Protein AF-A0A367AA94-F1 (afdb_monomer_lite)

Radius of gyration: 25.44 Å; chains: 1; bounding box: 54×24×80 Å

pLDDT: mean 82.54, std 12.15, range [40.78, 94.56]

Foldseek 3Di:
DDDDDDDDDVVVLVVVLVVLLVVLVVQLVVLVVVLVVVVVVVVVLPLDDDPRSVVVVVVCVVCVVVSSPVSNVVSVVSNVVSVVSVVVVVVVVVVVVVVVVVVVVVVVVPD

Sequence (111 aa):
MSYDEVRVDPAVAAGGVLAWQAAAEALQARVREATSAIESAHGTQPWGGDSAGEQFSGAYLESAPTVAQGVPATADQLVELGDGVELAIQRSLDSDAEQAAEVTVEVESGL

Secondary structure (DSSP, 8-state):
---------HHHHHHHHHHHHHHHHHHHHHHHHHHHHHHHHHHT-TT-SSHHHHHHHHHHHHHHHHHHHHHHHHHHHHHHHHHHHHHHHHHHHHHHHHHHHHHHHHHHT--

Structure (mmCIF, N/CA/C/O backbone):
data_AF-A0A367AA94-F1
#
_entry.id   AF-A0A367AA94-F1
#
loop_
_atom_site.group_PDB
_atom_site.id
_atom_site.type_symbol
_atom_site.label_atom_id
_atom_site.label_alt_id
_atom_site.label_comp_id
_atom_site.label_asym_id
_atom_site.label_entity_id
_atom_site.label_seq_id
_atom_site.pdbx_PDB_ins_code
_atom_site.Cartn_x
_atom_site.Cartn_y
_atom_site.Cartn_z
_atom_site.occupancy
_atom_site.B_iso_or_equiv
_atom_site.auth_seq_id
_atom_site.auth_comp_id
_atom_site.auth_asym_id
_atom_site.auth_atom_id
_atom_site.pdbx_PDB_model_num
ATOM 1 N N . MET A 1 1 ? 35.598 15.724 -20.207 1.00 41.91 1 MET A N 1
ATOM 2 C CA . MET A 1 1 ? 34.669 15.388 -19.111 1.00 41.91 1 MET A CA 1
ATOM 3 C C . MET A 1 1 ? 34.255 13.950 -19.346 1.00 41.91 1 MET A C 1
ATOM 5 O O . MET A 1 1 ? 33.892 13.649 -20.473 1.00 41.91 1 MET A O 1
ATOM 9 N N . SER A 1 2 ? 34.436 13.063 -18.367 1.00 50.78 2 SER A N 1
ATOM 10 C CA . SER A 1 2 ? 33.903 11.700 -18.451 1.00 50.78 2 SER A CA 1
ATOM 11 C C . SER A 1 2 ? 32.424 11.800 -18.114 1.00 50.78 2 SER A C 1
ATOM 13 O O . SER A 1 2 ? 32.100 12.313 -17.045 1.00 50.78 2 SER A O 1
ATOM 15 N N . TYR A 1 3 ? 31.549 11.415 -19.034 1.00 57.91 3 TYR A N 1
ATOM 16 C CA . TYR A 1 3 ? 30.142 11.228 -18.705 1.00 57.91 3 TYR A CA 1
ATOM 17 C C . TYR A 1 3 ? 30.027 9.858 -18.035 1.00 57.91 3 TYR A C 1
ATOM 19 O O . TYR A 1 3 ? 30.563 8.882 -18.560 1.00 57.91 3 TYR A O 1
ATOM 27 N N . ASP A 1 4 ? 29.402 9.796 -16.862 1.00 65.81 4 ASP A N 1
ATOM 28 C CA . ASP A 1 4 ? 29.011 8.517 -16.275 1.00 65.81 4 ASP A CA 1
ATOM 29 C C . ASP A 1 4 ? 27.851 7.965 -17.113 1.00 65.81 4 ASP A C 1
ATOM 31 O O . ASP A 1 4 ? 26.791 8.583 -17.203 1.00 65.81 4 ASP A O 1
ATOM 35 N N . GLU A 1 5 ? 28.074 6.836 -17.785 1.00 67.25 5 GLU A N 1
ATOM 36 C CA . GLU A 1 5 ? 27.046 6.149 -18.568 1.00 67.25 5 GLU A CA 1
ATOM 37 C C . GLU A 1 5 ? 26.150 5.361 -17.604 1.00 67.25 5 GLU A C 1
ATOM 39 O O . GLU A 1 5 ? 26.599 4.430 -16.929 1.00 67.25 5 GLU A O 1
ATOM 44 N N . VAL A 1 6 ? 24.877 5.744 -17.509 1.00 68.94 6 VAL A N 1
ATOM 45 C CA . VAL A 1 6 ? 23.872 4.984 -16.760 1.00 68.94 6 VAL A CA 1
ATOM 46 C C . VAL A 1 6 ? 23.318 3.918 -17.694 1.00 68.94 6 VAL A C 1
ATOM 48 O O . VAL A 1 6 ? 22.680 4.247 -18.684 1.00 68.94 6 VAL A O 1
ATOM 51 N N . ARG A 1 7 ? 23.552 2.640 -17.379 1.00 72.62 7 ARG A N 1
ATOM 52 C CA . ARG A 1 7 ? 22.937 1.517 -18.097 1.00 72.62 7 ARG A CA 1
ATOM 53 C C . ARG A 1 7 ? 21.858 0.866 -17.253 1.00 72.62 7 ARG A C 1
ATOM 55 O O . ARG A 1 7 ? 22.127 0.414 -16.139 1.00 72.62 7 ARG A O 1
ATOM 62 N N . VAL A 1 8 ? 20.660 0.772 -17.816 1.00 76.62 8 VAL A N 1
ATOM 63 C CA . VAL A 1 8 ? 19.556 -0.008 -17.257 1.00 76.62 8 VAL A CA 1
ATOM 64 C C . VAL A 1 8 ? 19.571 -1.390 -17.902 1.00 76.62 8 VAL A C 1
ATOM 66 O O . VAL A 1 8 ? 19.533 -1.501 -19.122 1.00 76.62 8 VAL A O 1
ATOM 69 N N . ASP A 1 9 ? 19.621 -2.452 -17.095 1.00 86.06 9 ASP A N 1
ATOM 70 C CA . ASP A 1 9 ? 19.335 -3.808 -17.574 1.00 86.06 9 ASP A CA 1
ATOM 71 C C . ASP A 1 9 ? 17.806 -3.981 -17.656 1.00 86.06 9 ASP A C 1
ATOM 73 O O . ASP A 1 9 ? 17.147 -3.998 -16.608 1.00 86.06 9 ASP A O 1
ATOM 77 N N . PRO A 1 10 ? 17.218 -4.116 -18.862 1.00 81.00 10 PRO A N 1
ATOM 78 C CA . PRO A 1 10 ? 15.767 -4.164 -19.018 1.00 81.00 10 PRO A CA 1
ATOM 79 C C . PRO A 1 10 ? 15.127 -5.372 -18.326 1.00 81.00 10 PRO A C 1
ATOM 81 O O . PRO A 1 10 ? 14.010 -5.271 -17.821 1.00 81.00 10 PRO A O 1
ATOM 84 N N . ALA A 1 11 ? 15.822 -6.513 -18.272 1.00 79.44 11 ALA A N 1
ATOM 85 C CA . ALA A 1 11 ? 15.289 -7.727 -17.665 1.00 79.44 11 ALA A CA 1
ATOM 86 C C . ALA A 1 11 ? 15.251 -7.608 -16.136 1.00 79.44 11 ALA A C 1
ATOM 88 O O . ALA A 1 11 ? 14.262 -7.990 -15.505 1.00 79.44 11 ALA A O 1
ATOM 89 N N . VAL A 1 12 ? 16.301 -7.033 -15.541 1.00 86.06 12 VAL A N 1
ATOM 90 C CA . VAL A 1 12 ? 16.346 -6.759 -14.097 1.00 86.06 12 VAL A CA 1
ATOM 91 C C . VAL A 1 12 ? 15.315 -5.695 -13.719 1.00 86.06 12 VAL A C 1
ATOM 93 O O . VAL A 1 12 ? 14.603 -5.865 -12.728 1.00 86.06 12 VAL A O 1
ATOM 96 N N . ALA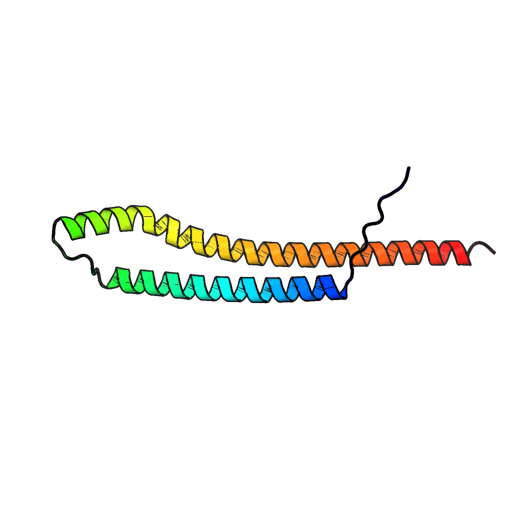 A 1 13 ? 15.192 -4.634 -14.520 1.00 85.38 13 ALA A N 1
ATOM 97 C CA . ALA A 1 13 ? 14.232 -3.560 -14.296 1.00 85.38 13 ALA A CA 1
ATOM 98 C C . ALA A 1 13 ? 12.780 -4.069 -14.352 1.00 85.38 13 ALA A C 1
ATOM 100 O O . ALA A 1 13 ? 12.019 -3.846 -13.409 1.00 85.38 13 ALA A O 1
ATOM 101 N N . ALA A 1 14 ? 12.422 -4.837 -15.387 1.00 83.75 14 ALA A N 1
ATOM 102 C CA . ALA A 1 14 ? 11.097 -5.445 -15.516 1.00 83.75 14 ALA A CA 1
ATOM 103 C C . ALA A 1 14 ? 10.786 -6.409 -14.358 1.00 83.75 14 ALA A C 1
ATOM 105 O O . ALA A 1 14 ? 9.694 -6.377 -13.791 1.00 83.75 14 ALA A O 1
ATOM 106 N N . GLY A 1 15 ? 11.759 -7.234 -13.954 1.00 86.62 15 GLY A N 1
ATOM 107 C CA . GLY A 1 15 ? 11.609 -8.120 -12.798 1.00 86.62 15 GLY A CA 1
ATOM 108 C C . GLY A 1 15 ? 11.380 -7.358 -11.487 1.00 86.62 15 GLY A C 1
ATOM 109 O O . GLY A 1 15 ? 10.542 -7.761 -10.679 1.00 86.62 15 GLY A O 1
ATOM 110 N N . GLY A 1 16 ? 12.086 -6.242 -11.288 1.00 88.88 16 GLY A N 1
ATOM 111 C CA . GLY A 1 16 ? 11.927 -5.371 -10.124 1.00 88.88 16 GLY A CA 1
ATOM 112 C C . GLY A 1 16 ? 10.554 -4.701 -10.059 1.00 88.88 16 GLY A C 1
ATOM 113 O O . GLY A 1 16 ? 9.929 -4.717 -8.999 1.00 88.88 16 GLY A O 1
ATOM 114 N N . VAL A 1 17 ? 10.059 -4.175 -11.186 1.00 89.19 17 VAL A N 1
ATOM 115 C CA . VAL A 1 17 ? 8.717 -3.568 -11.285 1.00 89.19 17 VAL A CA 1
ATOM 116 C C . VAL A 1 17 ? 7.632 -4.593 -10.961 1.00 89.19 17 VAL A C 1
ATOM 118 O O . VAL A 1 17 ? 6.778 -4.327 -10.118 1.00 89.19 17 VAL A O 1
ATOM 121 N N . LEU A 1 18 ? 7.709 -5.798 -11.532 1.00 89.00 18 LEU A N 1
ATOM 122 C CA . LEU A 1 18 ? 6.751 -6.870 -11.239 1.00 89.00 18 LEU A CA 1
ATOM 123 C C . LEU A 1 18 ? 6.756 -7.265 -9.756 1.00 89.00 18 LEU A C 1
ATOM 125 O O . LEU A 1 18 ? 5.699 -7.453 -9.151 1.00 89.00 18 LEU A O 1
ATOM 129 N N . ALA A 1 19 ? 7.941 -7.378 -9.149 1.00 92.44 19 ALA A N 1
ATOM 130 C CA . ALA A 1 19 ? 8.063 -7.683 -7.726 1.00 92.44 19 ALA A CA 1
ATOM 131 C C . ALA A 1 19 ? 7.483 -6.564 -6.846 1.00 92.44 19 ALA A C 1
ATOM 133 O O . ALA A 1 19 ? 6.830 -6.852 -5.840 1.00 92.44 19 ALA A O 1
ATOM 134 N N . TRP A 1 20 ? 7.691 -5.301 -7.232 1.00 91.56 20 TRP A N 1
ATOM 135 C CA . TRP A 1 20 ? 7.111 -4.145 -6.557 1.00 91.56 20 TRP A CA 1
ATOM 136 C C . TRP A 1 20 ? 5.585 -4.157 -6.636 1.00 91.56 20 TRP A C 1
ATOM 138 O O . TRP A 1 20 ? 4.929 -4.073 -5.600 1.00 91.56 20 TRP A O 1
ATOM 148 N N . GLN A 1 21 ? 5.021 -4.306 -7.838 1.00 90.12 21 GLN A N 1
ATOM 149 C CA . GLN A 1 21 ? 3.573 -4.345 -8.065 1.00 90.12 21 GLN A CA 1
ATOM 150 C C . GLN A 1 21 ? 2.920 -5.450 -7.225 1.00 90.12 21 GLN A C 1
ATOM 152 O O . GLN A 1 21 ? 1.993 -5.179 -6.463 1.00 90.12 21 GLN A O 1
ATOM 157 N N . ALA A 1 22 ? 3.482 -6.662 -7.246 1.00 91.31 22 ALA A N 1
ATOM 158 C CA . ALA A 1 22 ? 2.986 -7.772 -6.435 1.00 91.31 22 ALA A CA 1
ATOM 159 C C . ALA A 1 22 ? 3.033 -7.477 -4.922 1.00 91.31 22 ALA A C 1
ATOM 161 O O . ALA A 1 22 ? 2.105 -7.816 -4.182 1.00 91.31 22 ALA A O 1
ATOM 162 N N . ALA A 1 23 ? 4.103 -6.837 -4.439 1.00 92.50 23 ALA A N 1
ATOM 163 C CA . ALA A 1 23 ? 4.224 -6.455 -3.035 1.00 92.50 23 ALA A CA 1
ATOM 164 C C . ALA A 1 23 ? 3.226 -5.351 -2.643 1.00 92.50 23 ALA A C 1
ATOM 166 O O . ALA A 1 23 ? 2.637 -5.419 -1.560 1.00 92.50 23 ALA A O 1
ATOM 167 N N . ALA A 1 24 ? 3.016 -4.364 -3.515 1.00 90.12 24 ALA A N 1
ATOM 168 C CA . ALA A 1 24 ? 2.096 -3.256 -3.291 1.00 90.12 24 ALA A CA 1
ATOM 169 C C . ALA A 1 24 ? 0.631 -3.729 -3.286 1.00 90.12 24 ALA A C 1
ATOM 171 O O . ALA A 1 24 ? -0.124 -3.375 -2.378 1.00 90.12 24 ALA A O 1
ATOM 172 N N . GLU A 1 25 ? 0.251 -4.619 -4.205 1.00 89.94 25 GLU A N 1
ATOM 173 C CA . GLU A 1 25 ? -1.066 -5.269 -4.210 1.00 89.94 25 GLU A CA 1
ATOM 174 C C . GLU A 1 25 ? -1.304 -6.087 -2.934 1.00 89.94 25 GLU A C 1
ATOM 176 O O . GLU A 1 25 ? -2.352 -5.966 -2.290 1.00 89.94 25 GLU A O 1
ATOM 181 N N . ALA A 1 26 ? -0.316 -6.887 -2.519 1.00 93.38 26 ALA A N 1
ATOM 182 C CA . ALA A 1 26 ? -0.401 -7.666 -1.286 1.00 93.38 26 ALA A CA 1
ATOM 183 C C . ALA A 1 26 ? -0.538 -6.768 -0.045 1.00 93.38 26 ALA A C 1
ATOM 185 O O . ALA A 1 26 ? -1.269 -7.107 0.892 1.00 93.38 26 ALA A O 1
ATOM 186 N N . LEU A 1 27 ? 0.146 -5.620 -0.028 1.00 92.56 27 LEU A N 1
ATOM 187 C CA . LEU A 1 27 ? 0.021 -4.630 1.035 1.00 92.56 27 LEU A CA 1
ATOM 188 C C . LEU A 1 27 ? -1.376 -4.001 1.051 1.00 92.56 27 LEU A C 1
ATOM 190 O O . LEU A 1 27 ? -2.007 -3.987 2.108 1.00 92.56 27 LEU A O 1
ATOM 194 N N . GLN A 1 28 ? -1.886 -3.537 -0.093 1.00 92.19 28 GLN A N 1
ATOM 195 C CA . GLN A 1 28 ? -3.237 -2.975 -0.190 1.00 92.19 28 GLN A CA 1
ATOM 196 C C . GLN A 1 28 ? -4.300 -3.972 0.280 1.00 92.19 28 GLN A C 1
ATOM 198 O O . GLN A 1 28 ? -5.197 -3.603 1.040 1.00 92.19 28 GLN A O 1
ATOM 203 N N . ALA A 1 29 ? -4.196 -5.239 -0.132 1.00 92.75 29 ALA A N 1
ATOM 204 C CA . ALA A 1 29 ? -5.121 -6.285 0.291 1.00 92.75 29 ALA A CA 1
ATOM 205 C C . ALA A 1 29 ? -5.116 -6.458 1.818 1.00 92.75 29 ALA A C 1
ATOM 207 O O . ALA A 1 29 ? -6.177 -6.444 2.444 1.00 92.75 29 ALA A O 1
ATOM 208 N N . ARG A 1 30 ? -3.925 -6.532 2.427 1.00 94.31 30 ARG A N 1
ATOM 209 C CA . ARG A 1 30 ? -3.773 -6.642 3.885 1.00 94.31 30 ARG A CA 1
ATOM 210 C C . ARG A 1 30 ? -4.296 -5.426 4.633 1.00 94.31 30 ARG A C 1
ATOM 212 O O . ARG A 1 30 ? -4.920 -5.586 5.676 1.00 94.31 30 ARG A O 1
ATOM 219 N N . VAL A 1 31 ? -4.050 -4.224 4.119 1.00 93.25 31 VAL A N 1
ATOM 220 C CA . VAL A 1 31 ? -4.559 -2.989 4.724 1.00 93.25 31 VAL A CA 1
ATOM 221 C C . VAL A 1 31 ? -6.085 -2.969 4.694 1.00 93.25 31 VAL A C 1
ATOM 223 O O . VAL A 1 31 ? -6.698 -2.707 5.723 1.00 93.25 31 VAL A O 1
ATOM 226 N N . ARG A 1 32 ? -6.710 -3.317 3.561 1.00 91.44 32 ARG A N 1
ATOM 227 C CA . ARG A 1 32 ? -8.178 -3.402 3.461 1.00 91.44 32 ARG A CA 1
ATOM 228 C C . ARG A 1 32 ? -8.758 -4.434 4.429 1.00 91.44 32 ARG A C 1
ATOM 230 O O . ARG A 1 32 ? -9.735 -4.135 5.112 1.00 91.44 32 ARG A O 1
ATOM 237 N N . GLU A 1 33 ? -8.150 -5.617 4.514 1.00 94.56 33 GLU A N 1
ATOM 238 C CA . GLU A 1 33 ? -8.566 -6.671 5.447 1.00 94.56 33 GLU A CA 1
ATOM 239 C C . GLU A 1 33 ? -8.462 -6.203 6.906 1.00 94.56 33 GLU A C 1
ATOM 241 O O . GLU A 1 33 ? -9.423 -6.324 7.667 1.00 94.56 33 GLU A O 1
ATOM 246 N N . ALA A 1 34 ? -7.328 -5.608 7.286 1.00 91.44 34 ALA A N 1
ATOM 247 C CA . ALA A 1 34 ? -7.098 -5.116 8.640 1.00 91.44 34 ALA A CA 1
ATOM 248 C C . ALA A 1 34 ? -8.068 -3.987 9.019 1.00 91.44 34 ALA A C 1
ATOM 250 O O . ALA A 1 34 ? -8.654 -4.030 10.102 1.00 91.44 34 ALA A O 1
ATOM 251 N N . THR A 1 35 ? -8.283 -3.008 8.135 1.00 90.12 35 THR A N 1
ATOM 252 C CA . THR A 1 35 ? -9.231 -1.911 8.377 1.00 90.12 35 THR A CA 1
ATOM 253 C C . THR A 1 35 ? -10.654 -2.441 8.530 1.00 90.12 35 THR A C 1
ATOM 255 O O . THR A 1 35 ? -11.332 -2.081 9.489 1.00 90.12 35 THR A O 1
ATOM 258 N N . SER A 1 36 ? -11.086 -3.369 7.670 1.00 90.06 36 SER A N 1
ATOM 259 C CA . SER A 1 36 ? -12.415 -3.982 7.782 1.00 90.06 36 SER A CA 1
ATOM 260 C C . SER A 1 36 ? -12.585 -4.773 9.086 1.00 90.06 36 SER A C 1
ATOM 262 O O . SER A 1 36 ? -13.630 -4.682 9.736 1.00 90.06 36 SER A O 1
ATOM 264 N N . ALA A 1 37 ? -11.553 -5.503 9.521 1.00 90.62 37 ALA A N 1
ATOM 265 C CA . ALA A 1 37 ? -11.571 -6.212 10.798 1.00 90.62 37 ALA A CA 1
ATOM 266 C C . ALA A 1 37 ? -11.686 -5.246 11.992 1.00 90.62 37 ALA A C 1
ATOM 268 O O . ALA A 1 37 ? -12.458 -5.505 12.918 1.00 90.62 37 ALA A O 1
ATOM 269 N N . ILE A 1 38 ? -10.967 -4.119 11.955 1.00 88.06 38 ILE A N 1
ATOM 270 C CA . ILE A 1 38 ? -11.038 -3.067 12.979 1.00 88.06 38 ILE A CA 1
ATOM 271 C C . ILE A 1 38 ? -12.429 -2.425 13.007 1.00 88.06 38 ILE A C 1
ATOM 273 O O . ILE A 1 38 ? -13.013 -2.296 14.081 1.00 88.06 38 ILE A O 1
ATOM 277 N N . GLU A 1 39 ? -12.994 -2.068 11.854 1.00 87.00 39 GLU A N 1
ATOM 278 C CA . GLU A 1 39 ? -14.342 -1.493 11.751 1.00 87.00 39 GLU A CA 1
ATOM 279 C C . GLU A 1 39 ? -15.412 -2.458 12.274 1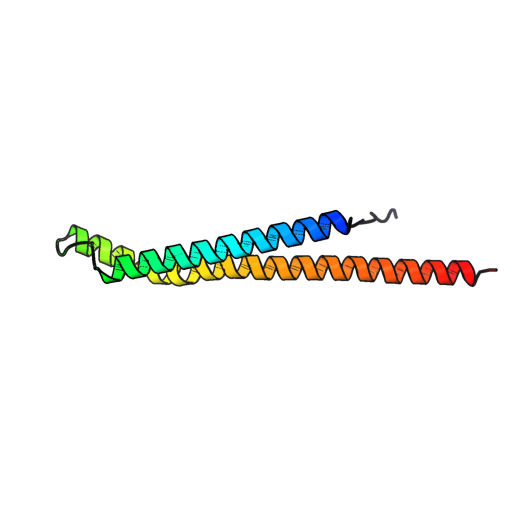.00 87.00 39 GLU A C 1
ATOM 281 O O . GLU A 1 39 ? -16.294 -2.064 13.043 1.00 87.00 39 GLU A O 1
ATOM 286 N N . SER A 1 40 ? -15.302 -3.744 11.927 1.00 89.38 40 SER A N 1
ATOM 287 C CA . SER A 1 40 ? -16.204 -4.774 12.437 1.00 89.38 40 SER A CA 1
ATOM 288 C C . SER A 1 40 ? -16.076 -4.941 13.951 1.00 89.38 40 SER A C 1
ATOM 290 O O . SER A 1 40 ? -17.091 -5.098 14.629 1.00 89.38 40 SER A O 1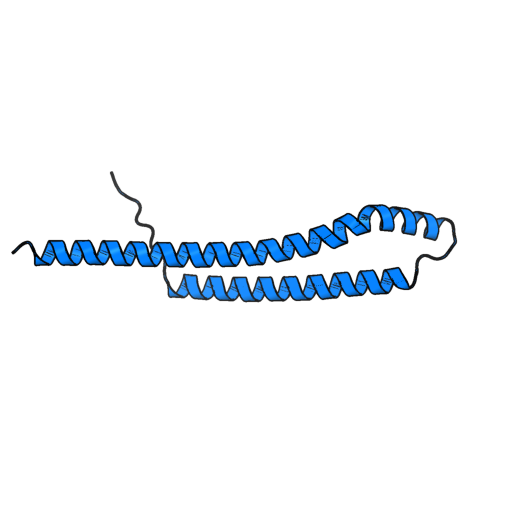
ATOM 292 N N . ALA A 1 41 ? -14.854 -4.916 14.492 1.00 87.06 41 ALA A N 1
ATOM 293 C CA . ALA A 1 41 ? -14.624 -4.990 15.930 1.00 87.06 41 ALA A CA 1
ATOM 294 C C . ALA A 1 41 ? -15.141 -3.736 16.647 1.00 87.06 41 ALA A C 1
ATOM 296 O O . ALA A 1 41 ? -15.737 -3.846 17.708 1.00 87.06 41 ALA A O 1
ATOM 297 N N . HIS A 1 42 ? -14.988 -2.550 16.059 1.00 85.25 42 HIS A N 1
ATOM 298 C CA . HIS A 1 42 ? -15.549 -1.314 16.595 1.00 85.25 42 HIS A CA 1
ATOM 299 C C . HIS A 1 42 ? -17.081 -1.358 16.672 1.00 85.25 42 HIS A C 1
ATOM 301 O O . HIS A 1 42 ? -17.652 -0.972 17.694 1.00 85.25 42 HIS A O 1
ATOM 307 N N . GLY A 1 43 ? -17.744 -1.859 15.624 1.00 83.94 43 GLY A N 1
ATOM 308 C CA . GLY A 1 43 ? -19.204 -1.944 15.553 1.00 83.94 43 GLY A CA 1
ATOM 309 C C . GLY A 1 43 ? -19.840 -2.799 16.655 1.00 83.94 43 GLY A C 1
ATOM 310 O O . GLY A 1 43 ? -21.010 -2.600 16.973 1.00 83.94 43 GLY A O 1
ATOM 311 N N . THR A 1 44 ? -19.083 -3.710 17.279 1.00 86.88 44 THR A N 1
ATOM 312 C CA . THR A 1 44 ? -19.555 -4.510 18.424 1.00 86.88 44 THR A CA 1
ATOM 313 C C . THR A 1 44 ? -19.353 -3.827 19.779 1.00 86.88 44 THR A C 1
ATOM 315 O O . THR A 1 44 ? -19.814 -4.359 20.786 1.00 86.88 44 THR A O 1
ATOM 318 N N . GLN A 1 45 ? -18.698 -2.658 19.815 1.00 82.81 45 GLN A N 1
ATOM 319 C CA . GLN A 1 45 ? -18.385 -1.881 21.023 1.00 82.81 45 GLN A CA 1
ATOM 320 C C . GLN A 1 45 ? -17.826 -2.746 22.177 1.00 82.81 45 GLN A C 1
ATOM 322 O O . GLN A 1 45 ? -18.395 -2.787 23.270 1.00 82.81 45 GLN A O 1
ATOM 327 N N . PRO A 1 46 ? -16.695 -3.446 21.966 1.00 81.88 46 PRO A N 1
ATOM 328 C CA . PRO A 1 46 ? -16.214 -4.500 22.862 1.00 81.88 46 PRO A CA 1
ATOM 329 C C . PRO A 1 46 ? -15.626 -3.980 24.181 1.00 81.88 46 PRO A C 1
ATOM 331 O O . PRO A 1 46 ? -15.284 -4.769 25.056 1.00 81.88 46 PRO A O 1
ATOM 334 N N . TRP A 1 47 ? -15.476 -2.664 24.325 1.00 85.81 47 TRP A N 1
ATOM 335 C CA . TRP A 1 47 ? -14.772 -2.013 25.430 1.00 85.81 47 TRP A CA 1
ATOM 336 C C . TRP A 1 47 ? -15.538 -1.995 26.758 1.00 85.81 47 TRP A C 1
ATOM 338 O O . TRP A 1 47 ? -14.933 -1.702 27.781 1.00 85.81 47 TRP A O 1
ATOM 348 N N . GLY A 1 48 ? -16.824 -2.356 26.781 1.00 83.75 48 GLY A N 1
ATOM 349 C CA . GLY A 1 48 ? -17.636 -2.310 28.001 1.00 83.75 48 GLY A CA 1
ATOM 350 C C . GLY A 1 48 ? -18.006 -0.881 28.422 1.00 83.75 48 GLY A C 1
ATOM 351 O O . GLY A 1 48 ? -17.497 0.098 27.883 1.00 83.75 48 GLY A O 1
ATOM 352 N N . GLY A 1 49 ? -18.954 -0.761 29.354 1.00 87.56 49 GLY A N 1
ATOM 353 C CA . GLY A 1 49 ? -19.47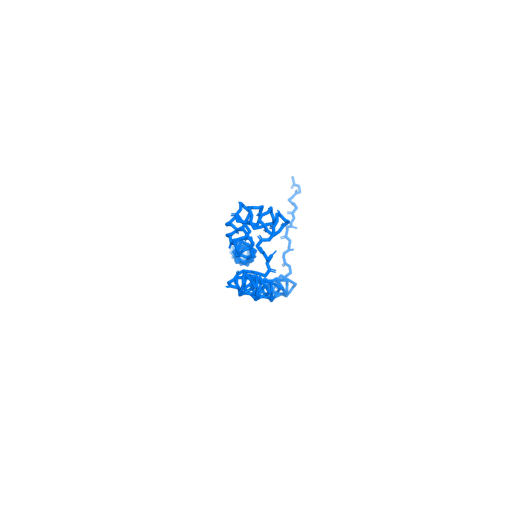7 0.528 29.834 1.00 87.56 49 GLY A CA 1
ATOM 354 C C . GLY A 1 49 ? -18.897 0.985 31.173 1.00 87.56 49 GLY A C 1
ATOM 355 O O . GLY A 1 49 ? -19.507 1.810 31.843 1.00 87.56 49 GLY A O 1
ATOM 356 N N . ASP A 1 50 ? -17.794 0.387 31.623 1.00 94.06 50 ASP A N 1
ATOM 357 C CA . ASP A 1 50 ? -17.096 0.848 32.820 1.00 94.06 50 ASP A CA 1
ATOM 358 C C . ASP A 1 50 ? -16.141 2.007 32.489 1.00 94.06 50 ASP A C 1
ATOM 360 O O . ASP A 1 50 ? -15.926 2.363 31.329 1.00 94.06 50 ASP A O 1
ATOM 364 N N . SER A 1 51 ? -15.534 2.603 33.516 1.00 92.69 51 SER A N 1
ATOM 365 C CA . SER A 1 51 ? -14.630 3.743 33.331 1.00 92.69 51 SER A CA 1
ATOM 366 C C . SER A 1 51 ? -13.406 3.426 32.462 1.00 92.69 51 SER A C 1
ATOM 368 O O . SER A 1 51 ? -12.827 4.338 31.873 1.00 92.69 51 SER A O 1
ATOM 370 N N . ALA A 1 52 ? -12.977 2.159 32.405 1.00 92.31 52 ALA A N 1
ATOM 371 C CA . ALA A 1 52 ? -11.856 1.745 31.564 1.00 92.31 52 ALA A CA 1
ATOM 372 C C . ALA A 1 52 ? -12.293 1.643 30.095 1.00 92.31 52 ALA A C 1
ATOM 374 O O . ALA A 1 52 ? -11.581 2.120 29.209 1.00 92.31 52 ALA A O 1
ATOM 375 N N . GLY A 1 53 ? -13.483 1.097 29.850 1.00 92.31 53 GLY A N 1
ATOM 376 C CA . GLY A 1 53 ? -14.118 1.047 28.542 1.00 92.31 53 GLY A CA 1
ATOM 377 C C . GLY A 1 53 ? -14.399 2.425 27.958 1.00 92.31 53 GLY A C 1
ATOM 378 O O . GLY A 1 53 ? -14.070 2.687 26.800 1.00 92.31 53 GLY A O 1
ATOM 379 N N . GLU A 1 54 ? -14.915 3.344 28.774 1.00 92.44 54 GLU A N 1
ATOM 380 C CA . GLU A 1 54 ? -15.126 4.740 28.383 1.00 92.44 54 GLU A CA 1
ATOM 381 C C . GLU A 1 54 ? -13.805 5.421 27.996 1.00 92.44 54 GLU A C 1
ATOM 383 O O . GLU A 1 54 ? -13.719 6.006 26.912 1.00 92.44 54 GLU A O 1
ATOM 388 N N . GLN A 1 55 ? -12.750 5.279 28.814 1.00 93.38 55 GLN A N 1
ATOM 389 C CA . GLN A 1 55 ? -11.414 5.808 28.501 1.00 93.38 55 GLN A CA 1
ATOM 390 C C . GLN A 1 55 ? -10.862 5.250 27.189 1.00 93.38 55 GLN A C 1
ATOM 392 O O . GLN A 1 55 ? -10.369 6.012 26.354 1.00 93.38 55 GLN A O 1
ATOM 397 N N . PHE A 1 56 ? -10.960 3.934 26.995 1.00 91.19 56 PHE A N 1
ATOM 398 C CA . PHE A 1 56 ? -10.504 3.293 25.769 1.00 91.19 56 PHE A CA 1
ATOM 399 C C . PHE A 1 56 ? -11.278 3.810 24.554 1.00 91.19 56 PHE A C 1
ATOM 401 O O . PHE A 1 56 ? -10.666 4.190 23.558 1.00 91.19 56 PHE A O 1
ATOM 408 N N . SER A 1 57 ? -12.611 3.863 24.637 1.00 91.56 57 SER A N 1
ATOM 409 C CA . SER A 1 57 ? -13.457 4.325 23.535 1.00 91.56 57 SER A CA 1
ATOM 410 C C . SER A 1 57 ? -13.147 5.771 23.140 1.00 91.56 57 SER A C 1
ATOM 412 O O . SER A 1 57 ? -13.085 6.072 21.949 1.00 91.56 57 SER A O 1
ATOM 414 N N . GLY A 1 58 ? -12.867 6.642 24.116 1.00 90.56 58 GLY A N 1
ATOM 415 C CA . GLY A 1 58 ? -12.466 8.025 23.871 1.00 90.56 58 GLY A CA 1
ATOM 416 C C . GLY A 1 58 ? -11.153 8.115 23.093 1.00 90.56 58 GLY A C 1
ATOM 417 O O . GLY A 1 58 ? -11.111 8.735 22.032 1.00 90.56 58 GLY A O 1
ATOM 418 N N . ALA A 1 59 ? -10.107 7.431 23.568 1.00 91.25 59 ALA A N 1
ATOM 419 C CA . ALA A 1 59 ? -8.800 7.413 22.904 1.00 91.25 59 ALA A CA 1
ATOM 420 C C . ALA A 1 59 ? -8.848 6.748 21.513 1.00 91.25 59 ALA A C 1
ATOM 422 O O . ALA A 1 59 ? -8.188 7.189 20.566 1.00 91.25 59 ALA A O 1
ATOM 423 N N . TYR A 1 60 ? -9.652 5.691 21.369 1.00 89.62 60 TYR A N 1
ATOM 424 C CA . TYR A 1 60 ? -9.877 5.035 20.086 1.00 89.62 60 TY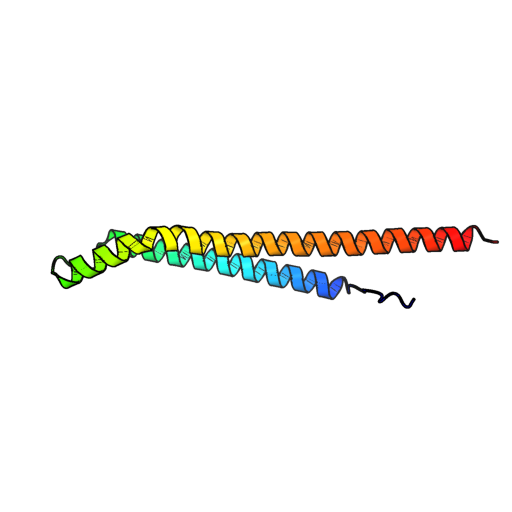R A CA 1
ATOM 425 C C . TYR A 1 60 ? -10.543 5.990 19.090 1.00 89.62 60 TYR A C 1
ATOM 427 O O . TYR A 1 60 ? -10.032 6.166 17.991 1.00 89.62 60 TYR A O 1
ATOM 435 N N . LEU A 1 61 ? -11.644 6.650 19.464 1.00 89.44 61 LEU A N 1
ATOM 436 C CA . LEU A 1 61 ? -12.376 7.553 18.567 1.00 89.44 61 LEU A CA 1
ATOM 437 C C . LEU A 1 61 ? -11.573 8.802 18.176 1.00 89.44 61 LEU A C 1
ATOM 439 O O . LEU A 1 61 ? -11.770 9.325 17.082 1.00 89.44 61 LEU A O 1
ATOM 443 N N . GLU A 1 62 ? -10.655 9.256 19.029 1.00 91.94 62 GLU A N 1
ATOM 444 C CA . GLU A 1 62 ? -9.740 10.360 18.716 1.00 91.94 62 GLU A CA 1
ATOM 445 C C . GLU A 1 62 ? -8.742 9.988 17.605 1.00 91.94 62 GLU A C 1
ATOM 447 O O . GLU A 1 62 ? -8.447 10.798 16.726 1.00 91.94 62 GLU A O 1
ATOM 452 N N . SER A 1 63 ? -8.241 8.750 17.613 1.00 86.75 63 SER A N 1
ATOM 453 C CA . SER A 1 63 ? -7.195 8.284 16.691 1.00 86.75 63 SER A CA 1
ATOM 454 C C . SER A 1 63 ? -7.723 7.543 15.458 1.00 86.75 63 SER A C 1
ATOM 456 O O . SER A 1 63 ? -7.073 7.554 14.407 1.00 86.75 63 SER A O 1
ATOM 458 N N . ALA A 1 64 ? -8.907 6.933 15.551 1.00 86.62 64 ALA A N 1
ATOM 459 C CA . ALA A 1 64 ? -9.494 6.096 14.509 1.00 86.62 64 ALA A CA 1
ATOM 460 C C . ALA A 1 64 ? -9.610 6.793 13.140 1.00 86.62 64 ALA A C 1
ATOM 462 O O . ALA A 1 64 ? -9.229 6.164 12.154 1.00 86.62 64 ALA A O 1
ATOM 463 N N . PRO A 1 65 ? -10.033 8.072 13.024 1.00 86.12 65 PRO A N 1
ATOM 464 C CA . PRO A 1 65 ? -10.109 8.743 11.725 1.00 86.12 65 PRO A CA 1
ATOM 465 C C . PRO A 1 65 ? -8.749 8.859 11.027 1.00 86.12 65 PRO A C 1
ATOM 467 O O . PRO A 1 65 ? -8.653 8.647 9.819 1.00 86.12 65 PRO A O 1
ATOM 470 N N . THR A 1 66 ? -7.693 9.156 11.790 1.00 86.62 66 THR A N 1
ATOM 471 C CA . THR A 1 66 ? -6.325 9.285 11.271 1.00 86.62 66 THR A CA 1
ATOM 472 C C . THR A 1 66 ? -5.810 7.949 10.751 1.00 86.62 66 THR A C 1
ATOM 474 O O . THR A 1 66 ? -5.230 7.894 9.670 1.00 86.62 66 THR A O 1
ATOM 477 N N . VAL A 1 67 ? -6.047 6.860 11.485 1.00 85.12 67 VAL A N 1
ATOM 478 C CA . VAL A 1 67 ? -5.624 5.513 11.072 1.00 85.12 67 VAL A CA 1
ATOM 479 C C . VAL A 1 67 ? -6.438 5.029 9.870 1.00 85.12 67 VAL A C 1
ATOM 481 O O . VAL A 1 67 ? -5.857 4.533 8.904 1.00 85.12 67 VAL A O 1
ATOM 484 N N . ALA A 1 68 ? -7.759 5.231 9.896 1.00 84.69 68 ALA A N 1
ATOM 485 C CA . ALA A 1 68 ? -8.677 4.807 8.841 1.00 84.69 68 ALA A CA 1
ATOM 486 C C . ALA A 1 68 ? -8.382 5.471 7.488 1.00 84.69 68 ALA A C 1
ATOM 488 O O . ALA A 1 68 ? -8.622 4.864 6.451 1.00 84.69 68 ALA A O 1
ATOM 489 N N . GLN A 1 69 ? -7.841 6.692 7.486 1.00 85.94 69 GLN A N 1
ATOM 490 C CA . GLN A 1 69 ? -7.473 7.401 6.256 1.00 85.94 69 GLN A CA 1
ATOM 491 C C . GLN A 1 69 ? -5.988 7.245 5.908 1.00 85.94 69 GLN A C 1
ATOM 493 O O . GLN A 1 69 ? -5.640 7.031 4.749 1.00 85.94 69 GLN A O 1
ATOM 498 N N . GLY A 1 70 ? -5.100 7.338 6.900 1.00 88.06 70 GLY A N 1
ATOM 499 C CA . GLY A 1 70 ? -3.656 7.395 6.678 1.00 88.06 70 GLY A CA 1
ATOM 500 C C . GLY A 1 70 ? -3.048 6.072 6.215 1.00 88.06 70 GLY A C 1
ATOM 501 O O . GLY A 1 70 ? -2.178 6.071 5.342 1.00 88.06 70 GLY A O 1
ATOM 502 N N . VAL A 1 71 ? -3.507 4.942 6.764 1.00 87.19 71 VAL A N 1
ATOM 503 C CA . VAL A 1 71 ? -2.954 3.626 6.407 1.00 87.19 71 VAL A CA 1
ATOM 504 C C . VAL A 1 71 ? -3.318 3.237 4.965 1.00 87.19 71 VAL A C 1
ATOM 506 O O . VAL A 1 71 ? -2.397 2.896 4.220 1.00 87.19 71 VAL A O 1
ATOM 509 N N . PRO A 1 72 ? -4.587 3.350 4.512 1.00 89.94 72 PRO A N 1
ATOM 510 C CA . PRO A 1 72 ? -4.922 3.147 3.101 1.00 89.94 72 PRO A CA 1
ATOM 511 C C . PRO A 1 72 ? -4.191 4.113 2.167 1.00 89.94 72 PRO A C 1
ATOM 513 O O . PRO A 1 72 ? -3.585 3.662 1.202 1.00 89.94 72 PRO A O 1
ATOM 516 N N . ALA A 1 73 ? -4.141 5.408 2.502 1.00 90.44 73 ALA A N 1
ATOM 517 C CA . ALA A 1 73 ? -3.454 6.402 1.675 1.00 90.44 73 ALA A CA 1
ATOM 518 C C . ALA A 1 73 ? -1.962 6.082 1.480 1.00 90.44 73 ALA A C 1
ATOM 520 O O . ALA A 1 73 ? -1.422 6.268 0.394 1.00 90.44 73 ALA A O 1
ATOM 521 N N . THR A 1 74 ? -1.292 5.564 2.513 1.00 89.31 74 THR A N 1
ATOM 522 C CA . THR A 1 74 ? 0.120 5.158 2.415 1.00 89.31 74 THR A CA 1
ATOM 523 C C . THR A 1 74 ? 0.293 3.941 1.503 1.00 89.31 74 THR A C 1
ATOM 525 O O . THR A 1 74 ? 1.252 3.871 0.737 1.00 89.31 74 THR A O 1
ATOM 528 N N . ALA A 1 75 ? -0.629 2.976 1.570 1.00 90.69 75 ALA A N 1
ATOM 529 C CA . ALA A 1 75 ? -0.608 1.818 0.683 1.00 90.69 75 ALA A CA 1
ATOM 530 C C . ALA A 1 75 ? -0.848 2.220 -0.782 1.00 90.69 75 ALA A C 1
ATOM 532 O O . ALA A 1 75 ? -0.179 1.695 -1.669 1.00 90.69 75 ALA A O 1
ATOM 533 N N . ASP A 1 76 ? -1.740 3.181 -1.028 1.00 90.00 76 ASP A N 1
ATOM 534 C CA . ASP A 1 76 ? -2.013 3.708 -2.368 1.00 90.00 76 ASP A CA 1
ATOM 535 C C . ASP A 1 76 ? -0.808 4.474 -2.938 1.00 90.00 76 ASP A C 1
ATOM 537 O O . ASP A 1 76 ? -0.418 4.239 -4.080 1.00 90.00 76 ASP A O 1
ATOM 541 N N . GLN A 1 77 ? -0.126 5.286 -2.124 1.00 90.88 77 GLN A N 1
ATOM 542 C CA . GLN A 1 77 ? 1.107 5.978 -2.531 1.00 90.88 77 GLN A CA 1
ATOM 543 C C . GLN A 1 77 ? 2.225 5.019 -2.965 1.00 90.88 77 GLN A C 1
ATOM 545 O O . GLN A 1 77 ? 3.026 5.355 -3.836 1.00 90.88 77 GLN A O 1
ATOM 550 N N . LEU A 1 78 ? 2.305 3.824 -2.370 1.00 88.38 78 LEU A N 1
ATOM 551 C CA . LEU A 1 78 ? 3.289 2.816 -2.773 1.00 88.38 78 LEU A CA 1
ATOM 552 C C . LEU A 1 78 ? 2.971 2.206 -4.140 1.00 88.38 78 LEU A C 1
ATOM 554 O O . LEU A 1 78 ? 3.899 1.862 -4.871 1.00 88.38 78 LEU A O 1
ATOM 558 N N . VAL A 1 79 ? 1.691 2.095 -4.501 1.00 89.56 79 VAL A N 1
ATOM 559 C CA . VAL A 1 79 ? 1.286 1.694 -5.855 1.00 89.56 79 VAL A CA 1
ATOM 560 C C . VAL A 1 79 ? 1.652 2.789 -6.853 1.00 89.56 79 VAL A C 1
ATOM 562 O O . VAL A 1 79 ? 2.378 2.513 -7.803 1.00 89.56 79 VAL A O 1
ATOM 565 N N . GLU A 1 80 ? 1.266 4.039 -6.581 1.00 89.94 80 GLU A N 1
ATOM 566 C CA . GLU A 1 80 ? 1.574 5.184 -7.453 1.00 89.94 80 GLU A CA 1
ATOM 567 C C . GLU A 1 80 ? 3.085 5.365 -7.675 1.00 89.94 80 GLU A C 1
ATOM 569 O O . GLU A 1 80 ? 3.534 5.690 -8.777 1.00 89.94 80 GLU A O 1
ATOM 574 N N . LEU A 1 81 ? 3.897 5.125 -6.639 1.00 88.94 81 LEU A N 1
ATOM 575 C CA . LEU A 1 81 ? 5.353 5.156 -6.757 1.00 88.94 81 LEU A CA 1
ATOM 576 C C . LEU A 1 81 ? 5.875 4.063 -7.701 1.00 88.94 81 LEU A C 1
ATOM 578 O O . LEU A 1 81 ? 6.814 4.318 -8.455 1.00 88.94 81 LEU A O 1
ATOM 582 N N . GLY A 1 82 ? 5.268 2.874 -7.683 1.00 86.62 82 GLY A N 1
ATOM 583 C CA . GLY A 1 82 ? 5.593 1.784 -8.603 1.00 86.62 82 GLY A CA 1
ATOM 584 C C . GLY A 1 82 ? 5.346 2.170 -10.061 1.00 86.62 82 GLY A C 1
ATOM 585 O O . GLY A 1 82 ? 6.247 2.022 -10.888 1.00 86.62 82 GLY A O 1
ATOM 586 N N . ASP A 1 83 ? 4.183 2.758 -10.347 1.00 86.00 83 ASP A N 1
ATOM 587 C CA . ASP A 1 83 ? 3.824 3.246 -11.687 1.00 86.00 83 ASP A C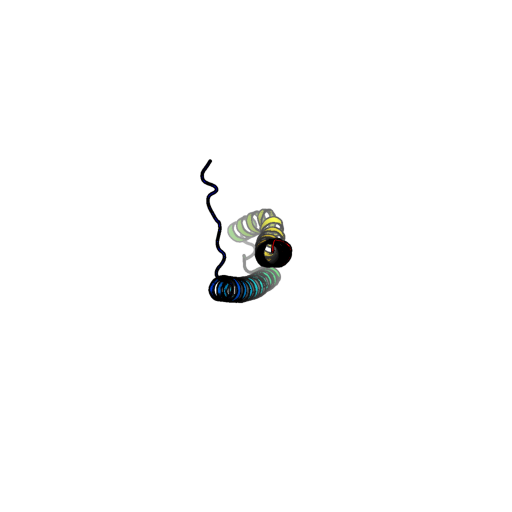A 1
ATOM 588 C C . ASP A 1 83 ? 4.801 4.335 -12.170 1.00 86.00 83 ASP A C 1
ATOM 590 O O . ASP A 1 83 ? 5.221 4.366 -13.331 1.00 86.00 83 ASP A O 1
ATOM 594 N N . GLY A 1 84 ? 5.218 5.223 -11.261 1.00 86.81 84 GLY A N 1
ATOM 595 C CA . GLY A 1 84 ? 6.221 6.249 -11.543 1.00 86.81 84 GLY A CA 1
ATOM 596 C C . GLY A 1 84 ? 7.598 5.669 -11.881 1.00 86.81 84 GLY A C 1
ATOM 597 O O . GLY A 1 84 ? 8.271 6.169 -12.786 1.00 86.81 84 GLY A O 1
ATOM 598 N N . VAL A 1 85 ? 8.012 4.607 -11.183 1.00 84.06 85 VAL A N 1
ATOM 599 C CA . VAL A 1 85 ? 9.266 3.887 -11.456 1.00 84.06 85 VAL A CA 1
ATOM 600 C C . VAL A 1 85 ? 9.207 3.183 -12.811 1.00 84.06 85 VAL A C 1
ATOM 602 O O . VAL A 1 85 ? 10.151 3.309 -13.591 1.00 84.06 85 VAL A O 1
ATOM 605 N N . GLU A 1 86 ? 8.105 2.502 -13.124 1.00 87.12 86 GLU A N 1
ATOM 606 C CA . GLU A 1 86 ? 7.897 1.853 -14.424 1.00 87.12 86 GLU A CA 1
ATOM 607 C C . GLU A 1 86 ? 7.990 2.865 -15.574 1.00 87.12 86 GLU A C 1
ATOM 609 O O . GLU A 1 86 ? 8.751 2.669 -16.526 1.00 87.12 86 GLU A O 1
ATOM 614 N N . LEU A 1 87 ? 7.303 4.003 -15.449 1.00 86.31 87 LEU A N 1
ATOM 615 C CA . LEU A 1 87 ? 7.354 5.072 -16.444 1.00 86.31 87 LEU A CA 1
ATOM 616 C C . LEU A 1 87 ? 8.767 5.652 -16.610 1.00 86.31 87 LEU A C 1
ATOM 618 O O . LEU A 1 87 ? 9.178 5.966 -17.729 1.00 86.31 87 LEU A O 1
ATOM 622 N N . ALA A 1 88 ? 9.513 5.822 -15.515 1.00 84.88 88 ALA A N 1
ATOM 623 C CA . ALA A 1 88 ? 10.884 6.322 -15.566 1.00 84.88 88 ALA A CA 1
ATOM 624 C C . ALA A 1 88 ? 11.821 5.343 -16.290 1.00 84.88 88 ALA A C 1
ATOM 626 O O . ALA A 1 88 ? 12.629 5.775 -17.114 1.00 84.88 88 ALA A O 1
ATOM 627 N N . ILE A 1 89 ? 11.676 4.038 -16.032 1.00 84.94 89 ILE A N 1
ATOM 628 C CA . ILE A 1 89 ? 12.420 2.983 -16.732 1.00 84.94 89 ILE A CA 1
ATOM 629 C C . ILE A 1 89 ? 12.101 3.023 -18.226 1.00 84.94 89 ILE A C 1
ATOM 631 O O . ILE A 1 89 ? 13.027 3.081 -19.032 1.00 84.94 89 ILE A O 1
ATOM 635 N N . GLN A 1 90 ? 10.817 3.059 -18.596 1.00 84.50 90 GLN A N 1
ATOM 636 C CA . GLN A 1 90 ? 10.407 3.086 -20.001 1.00 84.50 90 GLN A CA 1
ATOM 637 C C . GLN A 1 90 ? 11.008 4.290 -20.738 1.00 84.50 90 GLN A C 1
ATOM 639 O O . GLN A 1 90 ? 11.615 4.129 -21.792 1.00 84.50 90 GLN A O 1
ATOM 644 N N . ARG A 1 91 ? 10.933 5.486 -20.140 1.00 84.19 91 ARG A N 1
ATOM 645 C CA . ARG A 1 91 ? 11.520 6.704 -20.723 1.00 84.19 91 ARG A CA 1
ATOM 646 C C . ARG A 1 91 ? 13.038 6.631 -20.869 1.00 84.19 91 ARG A C 1
ATOM 648 O O . ARG A 1 91 ? 13.569 7.176 -21.831 1.00 84.19 91 ARG A O 1
ATOM 655 N N . SER A 1 92 ? 13.731 5.990 -19.927 1.00 81.19 92 SER A N 1
ATOM 656 C CA . SER A 1 92 ? 15.179 5.782 -20.033 1.00 81.19 92 SER A CA 1
ATOM 657 C C . SER A 1 92 ? 15.515 4.880 -21.219 1.00 81.19 92 SER A C 1
ATOM 659 O O . SER A 1 92 ? 16.398 5.215 -22.000 1.00 81.19 92 SER A O 1
ATOM 661 N N . LEU A 1 93 ? 14.782 3.775 -21.387 1.00 81.75 93 LEU A N 1
ATOM 662 C CA . LEU A 1 93 ? 14.998 2.832 -22.487 1.00 81.75 93 LEU A CA 1
ATOM 663 C C . LEU A 1 93 ? 14.681 3.452 -23.856 1.00 81.75 93 LEU A C 1
ATOM 665 O O . LEU A 1 93 ? 15.431 3.236 -24.806 1.00 81.75 93 LEU A O 1
ATOM 669 N N . ASP A 1 94 ? 13.610 4.242 -23.952 1.00 83.19 94 ASP A N 1
ATOM 670 C CA . ASP A 1 94 ? 13.242 4.942 -25.189 1.00 83.19 94 ASP A CA 1
ATOM 671 C C . ASP A 1 94 ? 14.308 5.983 -25.577 1.00 83.19 94 ASP A C 1
ATOM 673 O O . ASP A 1 94 ? 14.725 6.045 -26.733 1.00 83.19 94 ASP A O 1
ATOM 677 N N . SER A 1 95 ? 14.817 6.743 -24.599 1.00 78.06 95 SER A N 1
ATOM 678 C CA . SER A 1 95 ? 15.917 7.699 -24.797 1.00 78.06 95 SER A CA 1
ATOM 679 C C . SER A 1 95 ? 17.200 7.018 -25.287 1.00 78.06 95 SER A C 1
ATOM 681 O O . SER A 1 95 ? 17.874 7.535 -26.181 1.00 78.06 95 SER A O 1
ATOM 683 N N . ASP A 1 96 ? 17.549 5.861 -24.718 1.00 76.38 96 ASP A N 1
ATOM 684 C CA . ASP A 1 96 ? 18.728 5.098 -25.141 1.00 76.38 96 ASP A CA 1
ATOM 685 C C . ASP A 1 96 ? 18.567 4.577 -26.580 1.00 76.38 96 ASP A C 1
ATOM 687 O O . ASP A 1 96 ? 19.520 4.594 -27.364 1.00 76.38 96 ASP A O 1
ATOM 691 N N . ALA A 1 97 ? 17.355 4.158 -26.958 1.00 71.25 97 ALA A N 1
ATOM 692 C CA . ALA A 1 97 ? 17.050 3.700 -28.310 1.00 71.25 97 ALA A CA 1
ATOM 693 C C . ALA A 1 97 ? 17.135 4.831 -29.353 1.00 71.25 97 ALA A C 1
ATOM 695 O O . ALA A 1 97 ? 17.683 4.616 -30.437 1.00 71.25 97 ALA A O 1
ATOM 696 N N . GLU A 1 98 ? 16.639 6.030 -29.031 1.00 74.31 98 GLU A N 1
ATOM 697 C CA . GLU A 1 98 ? 16.743 7.212 -29.899 1.00 74.31 98 GLU A CA 1
ATOM 698 C C . GLU A 1 98 ? 18.206 7.622 -30.123 1.00 74.31 98 GLU A C 1
ATOM 700 O O . GLU A 1 98 ? 18.633 7.780 -31.268 1.00 74.31 98 GLU A O 1
ATOM 705 N N . GLN A 1 99 ? 19.006 7.698 -29.054 1.00 67.38 99 GLN A N 1
ATOM 706 C CA . GLN A 1 99 ? 20.437 8.016 -29.156 1.00 67.38 99 GLN A CA 1
ATOM 707 C C . GLN A 1 99 ? 21.206 6.963 -29.965 1.00 67.38 99 GLN A C 1
ATOM 709 O O . GLN A 1 99 ? 22.050 7.307 -30.796 1.00 67.38 99 GLN A O 1
ATOM 714 N N . ALA A 1 100 ? 20.905 5.675 -29.770 1.00 63.50 100 ALA A N 1
ATOM 715 C CA . ALA A 1 100 ? 21.514 4.607 -30.556 1.00 63.50 100 ALA A CA 1
ATOM 716 C C . ALA A 1 100 ? 21.163 4.720 -32.052 1.00 63.50 100 ALA A C 1
ATOM 718 O O . ALA A 1 100 ? 22.021 4.477 -32.907 1.00 63.50 100 ALA A O 1
ATOM 719 N N . ALA A 1 101 ? 19.931 5.120 -32.385 1.00 66.88 101 ALA A N 1
ATOM 720 C CA . ALA A 1 101 ? 19.507 5.327 -33.766 1.00 66.88 101 ALA A CA 1
ATOM 721 C C . ALA A 1 101 ? 20.242 6.505 -34.432 1.00 66.88 101 ALA A C 1
ATOM 723 O O . ALA A 1 101 ? 20.723 6.349 -35.555 1.00 66.88 101 ALA A O 1
ATOM 724 N N . GLU A 1 102 ? 20.399 7.643 -33.745 1.00 63.59 102 GLU A N 1
ATOM 725 C CA . GLU A 1 102 ? 21.143 8.803 -34.266 1.00 63.59 102 GLU A CA 1
ATOM 726 C C . GLU A 1 102 ? 22.609 8.466 -34.570 1.00 63.59 102 GLU A C 1
ATOM 728 O O . GLU A 1 102 ? 23.093 8.762 -35.665 1.00 63.59 102 GLU A O 1
ATOM 733 N N . VAL A 1 103 ? 23.292 7.761 -33.659 1.00 62.81 103 VAL A N 1
ATOM 734 C CA . VAL A 1 103 ? 24.683 7.317 -33.870 1.00 62.81 103 VAL A CA 1
ATOM 735 C C . VAL A 1 103 ? 24.789 6.386 -35.078 1.00 62.81 103 VAL A C 1
ATOM 737 O O . VAL A 1 103 ? 25.725 6.497 -35.869 1.00 62.81 103 VAL A O 1
ATOM 740 N N . THR A 1 104 ? 23.829 5.477 -35.259 1.00 58.75 104 THR A N 1
ATOM 741 C CA . THR A 1 104 ? 23.851 4.531 -36.385 1.00 58.75 104 THR A CA 1
ATOM 742 C C . THR A 1 104 ? 23.697 5.259 -37.728 1.00 58.75 104 THR A C 1
ATOM 744 O O . THR A 1 104 ? 24.404 4.942 -38.684 1.00 58.75 104 THR A O 1
ATOM 747 N N . VAL A 1 105 ? 22.843 6.287 -37.789 1.00 60.75 105 VAL A N 1
ATOM 748 C CA . VAL A 1 105 ? 22.629 7.103 -38.998 1.00 60.75 105 VAL A CA 1
ATOM 749 C C . VAL A 1 105 ? 23.836 7.996 -39.313 1.00 60.75 105 VAL A C 1
ATOM 751 O O . VAL A 1 105 ? 24.205 8.123 -40.484 1.00 60.75 105 VAL A O 1
ATOM 754 N N . GLU A 1 106 ? 24.485 8.593 -38.308 1.00 55.44 106 GLU A N 1
ATOM 755 C CA . GLU A 1 106 ? 25.705 9.393 -38.515 1.00 55.44 106 GLU A CA 1
ATOM 756 C C . GLU A 1 106 ? 26.875 8.546 -39.038 1.00 55.44 106 GLU A C 1
ATOM 758 O O . GLU A 1 106 ? 27.611 8.991 -39.921 1.00 55.44 106 GLU A O 1
ATOM 763 N N . VAL A 1 107 ? 27.026 7.310 -38.549 1.00 59.41 107 VAL A N 1
ATOM 764 C CA . VAL A 1 107 ? 28.088 6.396 -39.001 1.00 59.41 107 VAL A CA 1
ATOM 765 C C . VAL A 1 107 ? 27.853 5.925 -40.442 1.00 59.41 107 VAL A C 1
ATOM 767 O O . VAL A 1 107 ? 28.815 5.813 -41.202 1.00 59.41 107 VAL A O 1
ATOM 770 N N . GLU A 1 108 ? 26.603 5.697 -40.859 1.00 54.22 108 GLU A N 1
ATOM 771 C CA . GLU A 1 108 ? 26.284 5.314 -42.247 1.00 54.22 108 GLU A CA 1
ATOM 772 C C . GLU A 1 108 ? 26.310 6.492 -43.238 1.00 54.22 108 GLU A C 1
ATOM 774 O O . GLU A 1 108 ? 26.581 6.288 -44.420 1.00 54.22 108 GLU A O 1
ATOM 779 N N . SER A 1 109 ? 26.087 7.727 -42.778 1.00 55.69 109 SER A N 1
ATOM 780 C CA . SER A 1 109 ? 26.115 8.935 -43.627 1.00 55.69 109 SER A CA 1
ATOM 781 C C . SER A 1 109 ? 27.523 9.526 -43.812 1.00 55.69 109 SER A C 1
ATOM 783 O O . SER A 1 109 ? 27.694 10.513 -44.529 1.00 55.69 109 SER A O 1
ATOM 785 N N . GLY A 1 110 ? 28.527 8.943 -43.148 1.00 52.03 110 GLY A N 1
ATOM 786 C CA . GLY A 1 110 ? 29.923 9.384 -43.118 1.00 52.03 110 GLY A CA 1
ATOM 787 C C . GLY A 1 110 ? 30.889 8.607 -44.023 1.00 52.03 110 GLY A C 1
ATOM 788 O O . GLY A 1 110 ? 32.069 8.516 -43.675 1.00 52.03 110 GLY A O 1
ATOM 789 N N . LEU A 1 111 ? 30.427 8.052 -45.153 1.00 40.78 111 LEU A N 1
ATOM 790 C CA . LEU A 1 111 ? 31.267 7.428 -46.194 1.00 40.78 111 LEU A CA 1
ATOM 791 C C . LEU A 1 111 ? 30.994 7.997 -47.591 1.00 40.78 111 LEU A C 1
ATOM 793 O O . LEU A 1 111 ? 29.812 8.058 -47.993 1.00 40.78 111 LEU A O 1
#